Protein AF-S4XY66-F1 (afdb_monomer)

Mean predicted aligned error: 11.33 Å

Sequence (124 aa):
MFVMVAACGRGGGPSDADVTGAVTKAAKESRGFADLTGGTSPCGVMNAPITEVKKVEVVERGQEKEGYAPVKATITGTCMAQFPRCGADKNSLCPPAPTEFTTKPLAFRLKKDDYGKWSAEKAE

Organism: NCBI:txid1254432

Structure (mmCIF, N/CA/C/O backbone):
data_AF-S4XY66-F1
#
_entry.id   AF-S4XY66-F1
#
loop_
_atom_site.group_PDB
_atom_site.id
_atom_site.type_symbol
_atom_site.label_atom_id
_atom_site.label_alt_id
_atom_site.label_comp_id
_atom_site.label_asym_id
_atom_site.label_entity_id
_atom_site.label_seq_id
_atom_site.pdbx_PDB_ins_code
_atom_site.Cartn_x
_atom_site.Cartn_y
_atom_site.Cartn_z
_atom_site.occupancy
_atom_site.B_iso_or_equiv
_atom_site.auth_seq_id
_atom_site.auth_comp_id
_atom_site.auth_asym_id
_atom_site.auth_atom_id
_atom_site.pdbx_PDB_model_num
ATOM 1 N N . MET A 1 1 ? -22.541 -5.957 42.589 1.00 40.09 1 MET A N 1
ATOM 2 C CA . MET A 1 1 ? -22.074 -6.510 41.299 1.00 40.09 1 MET A CA 1
ATOM 3 C C . MET A 1 1 ? -22.621 -5.590 40.216 1.00 40.09 1 MET A C 1
ATOM 5 O O . MET A 1 1 ? -23.831 -5.434 40.146 1.00 40.09 1 MET A O 1
ATOM 9 N N . PHE A 1 2 ? -21.747 -4.846 39.533 1.00 37.84 2 PHE A N 1
ATOM 10 C CA . PHE A 1 2 ? -22.114 -3.761 38.612 1.00 37.84 2 PHE A CA 1
ATOM 11 C C . PHE A 1 2 ? -22.741 -4.329 37.327 1.00 37.84 2 PHE A C 1
ATOM 13 O O . PHE A 1 2 ? -22.161 -5.211 36.700 1.00 37.84 2 PHE A O 1
ATOM 20 N N . VAL A 1 3 ? -23.932 -3.843 36.970 1.00 43.41 3 VAL A N 1
ATOM 21 C CA . VAL A 1 3 ? -24.726 -4.268 35.806 1.00 43.41 3 VAL A CA 1
ATOM 22 C C . VAL A 1 3 ? -24.593 -3.228 34.687 1.00 43.41 3 VAL A C 1
ATOM 24 O O . VAL A 1 3 ? -24.657 -2.032 34.953 1.00 43.41 3 VAL A O 1
ATOM 27 N N . MET A 1 4 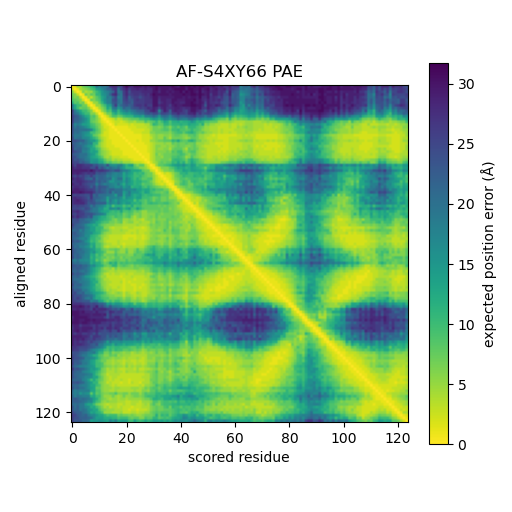? -24.482 -3.735 33.451 1.00 42.22 4 MET A N 1
ATOM 28 C CA . MET A 1 4 ? -24.494 -3.061 32.139 1.00 42.22 4 MET A CA 1
ATOM 29 C C . MET A 1 4 ? -23.206 -2.347 31.679 1.00 42.22 4 MET A C 1
ATOM 31 O O . MET A 1 4 ? -23.012 -1.154 31.880 1.00 42.22 4 MET A O 1
ATOM 35 N N . VAL A 1 5 ? -22.389 -3.074 30.904 1.00 52.03 5 VAL A N 1
ATOM 36 C CA . VAL A 1 5 ? -21.548 -2.502 29.838 1.00 52.03 5 VAL A CA 1
ATOM 37 C C . VAL A 1 5 ? -21.983 -3.140 28.523 1.00 52.03 5 VAL A C 1
ATOM 39 O O . VAL A 1 5 ? -21.700 -4.306 28.279 1.00 52.03 5 VAL A O 1
ATOM 42 N N . ALA A 1 6 ? -22.695 -2.376 27.700 1.00 40.62 6 ALA A N 1
ATOM 43 C CA . ALA A 1 6 ? -22.777 -2.562 26.252 1.00 40.62 6 ALA A CA 1
ATOM 44 C C . ALA A 1 6 ? -23.401 -1.303 25.639 1.00 40.62 6 ALA A C 1
ATOM 46 O O . ALA A 1 6 ? -24.446 -1.342 24.993 1.00 40.62 6 ALA A O 1
ATOM 47 N N . ALA A 1 7 ? -22.743 -0.156 25.815 1.00 42.56 7 ALA A N 1
ATOM 48 C CA . ALA A 1 7 ? -22.764 0.794 24.718 1.00 42.56 7 ALA A CA 1
ATOM 49 C C . ALA A 1 7 ? -21.976 0.112 23.592 1.00 42.56 7 ALA A C 1
ATOM 51 O O . ALA A 1 7 ? -20.754 0.222 23.529 1.00 42.56 7 ALA A O 1
ATOM 52 N N . CYS A 1 8 ? -22.669 -0.645 22.734 1.00 46.03 8 CYS A N 1
ATOM 53 C CA . CYS A 1 8 ? -22.210 -0.897 21.374 1.00 46.03 8 CYS A CA 1
ATOM 54 C C . CYS A 1 8 ? -22.158 0.474 20.699 1.00 46.03 8 CYS A C 1
ATOM 56 O O . CYS A 1 8 ? -23.078 0.877 19.986 1.00 46.03 8 CYS A O 1
ATOM 58 N N . GLY A 1 9 ? -21.110 1.239 21.019 1.00 43.56 9 GLY A N 1
ATOM 59 C CA . GLY A 1 9 ? -20.728 2.408 20.267 1.00 43.56 9 GLY A CA 1
ATOM 60 C C . GLY A 1 9 ? -20.686 1.957 18.824 1.00 43.56 9 GLY A C 1
ATOM 61 O O . GLY A 1 9 ? -20.046 0.959 18.494 1.00 43.56 9 GLY A O 1
ATOM 62 N N . ARG A 1 10 ? -21.451 2.647 17.986 1.00 45.97 10 ARG A N 1
ATOM 63 C CA . ARG A 1 10 ? -21.415 2.517 16.538 1.00 45.97 10 ARG A CA 1
ATOM 64 C C . ARG A 1 10 ? -20.031 3.014 16.114 1.00 45.97 10 ARG A C 1
ATOM 66 O O . ARG A 1 10 ? -19.879 4.164 15.721 1.00 45.97 10 ARG A O 1
ATOM 73 N N . GLY A 1 11 ? -19.015 2.188 16.359 1.00 51.59 11 GLY A N 1
ATOM 74 C CA . GLY A 1 11 ? -17.622 2.452 16.058 1.00 51.59 11 GLY A CA 1
ATOM 75 C C . GLY A 1 11 ? -17.543 2.554 14.556 1.00 51.59 11 GLY A C 1
ATOM 76 O O . GLY A 1 11 ? -17.668 1.549 13.858 1.00 51.59 11 GLY A O 1
ATOM 77 N N . GLY A 1 12 ? -17.478 3.790 14.065 1.00 58.44 12 GLY A N 1
ATOM 78 C CA . GLY A 1 12 ? -17.254 4.060 12.659 1.00 58.44 12 GLY A CA 1
ATOM 79 C C . GLY A 1 12 ? -15.965 3.358 12.279 1.00 58.44 12 GLY A C 1
ATOM 80 O O . GLY A 1 12 ? -14.888 3.793 12.685 1.00 58.44 12 GLY A O 1
ATOM 81 N N . GLY A 1 13 ? -16.094 2.240 11.564 1.00 67.50 13 GLY A N 1
ATOM 82 C CA . GLY A 1 13 ? -14.951 1.593 10.947 1.00 67.50 13 GLY A CA 1
ATOM 83 C C . GLY A 1 13 ? -14.209 2.603 10.068 1.00 67.50 13 GLY A C 1
ATOM 84 O O . GLY A 1 13 ? -14.783 3.628 9.687 1.00 67.50 13 GLY A O 1
ATOM 85 N N . PRO A 1 14 ? -12.940 2.338 9.743 1.00 77.62 14 PRO A N 1
ATOM 86 C CA . PRO A 1 14 ? -12.131 3.269 8.973 1.00 77.62 14 PRO A CA 1
ATOM 87 C C . PRO A 1 14 ? -12.837 3.643 7.660 1.00 77.62 14 PRO A C 1
ATOM 89 O O . PRO A 1 14 ? -13.301 2.782 6.895 1.00 77.62 14 PRO A O 1
ATOM 92 N N . SER A 1 15 ? -12.949 4.949 7.418 1.00 84.06 15 SER A N 1
ATOM 93 C CA . SER A 1 15 ? -13.511 5.501 6.183 1.00 84.06 15 SER A CA 1
ATOM 94 C C . SER A 1 15 ? -12.565 5.202 5.015 1.00 84.06 15 SER A C 1
ATOM 96 O O . SER A 1 15 ? -11.379 4.976 5.240 1.00 84.06 15 SER A O 1
ATOM 98 N N . ASP A 1 16 ? -13.019 5.266 3.755 1.00 81.94 16 ASP A N 1
ATOM 99 C CA . ASP A 1 16 ? -12.103 5.109 2.599 1.00 81.94 16 ASP A CA 1
ATOM 100 C C . ASP A 1 16 ? -10.912 6.062 2.667 1.00 81.94 16 ASP A C 1
ATOM 102 O O . ASP A 1 16 ? -9.798 5.685 2.313 1.00 81.94 16 ASP A O 1
ATOM 106 N N . ALA A 1 17 ? -11.144 7.288 3.143 1.00 83.25 17 ALA A N 1
ATOM 107 C CA . ALA A 1 17 ? -10.101 8.286 3.323 1.00 83.25 17 ALA A CA 1
ATOM 108 C C . ALA A 1 17 ? -9.066 7.854 4.375 1.00 83.25 17 ALA A C 1
ATOM 110 O O . ALA A 1 17 ? -7.867 8.004 4.141 1.00 83.25 17 ALA A O 1
ATOM 111 N N . ASP A 1 18 ? -9.515 7.263 5.487 1.00 84.69 18 ASP A N 1
ATOM 112 C CA . ASP A 1 18 ? -8.638 6.747 6.540 1.00 84.69 18 ASP A CA 1
ATOM 113 C C . ASP A 1 18 ? -7.803 5.569 6.027 1.00 84.69 18 ASP A C 1
ATOM 115 O O . ASP A 1 18 ? -6.585 5.552 6.196 1.00 84.69 18 ASP A O 1
ATOM 119 N N . VAL A 1 19 ? -8.443 4.616 5.336 1.00 85.38 19 VAL A N 1
ATOM 120 C CA . VAL A 1 19 ? -7.763 3.462 4.728 1.00 85.38 19 VAL A CA 1
ATOM 121 C C . VAL A 1 19 ? -6.745 3.934 3.693 1.00 85.38 19 VAL A C 1
ATOM 123 O O . VAL A 1 19 ? -5.580 3.551 3.746 1.00 85.38 19 VAL A O 1
ATOM 126 N N . THR A 1 20 ? -7.165 4.791 2.763 1.00 88.12 20 THR A N 1
ATOM 127 C CA . THR A 1 20 ? -6.313 5.295 1.681 1.00 88.12 20 THR A CA 1
ATOM 128 C C . THR A 1 20 ? -5.129 6.070 2.241 1.00 88.12 20 THR A C 1
ATOM 130 O O . THR A 1 20 ? -4.002 5.852 1.799 1.00 88.12 20 THR A O 1
ATOM 133 N N . GLY A 1 21 ? -5.354 6.936 3.233 1.00 86.44 21 GLY A N 1
ATOM 134 C CA . GLY A 1 21 ? -4.298 7.700 3.892 1.00 86.44 21 GLY A CA 1
ATOM 135 C C . GLY A 1 21 ? -3.294 6.796 4.605 1.00 86.44 21 GLY A C 1
ATOM 136 O O . GLY A 1 21 ? -2.090 6.913 4.371 1.00 86.44 21 GLY A O 1
ATOM 137 N N . ALA A 1 22 ? -3.786 5.851 5.408 1.00 86.50 22 ALA A N 1
ATOM 138 C CA . ALA A 1 22 ? -2.959 4.910 6.155 1.00 86.50 22 ALA A CA 1
ATOM 139 C C . ALA A 1 22 ? -2.134 4.003 5.227 1.00 86.50 22 ALA A C 1
ATOM 141 O O . ALA A 1 22 ? -0.926 3.858 5.412 1.00 86.50 22 ALA A O 1
ATOM 142 N N . VAL A 1 23 ? -2.762 3.445 4.187 1.00 84.62 23 VAL A N 1
ATOM 143 C CA . VAL A 1 23 ? -2.120 2.558 3.206 1.00 84.62 23 VAL A CA 1
ATOM 144 C C . VAL A 1 23 ? -1.133 3.318 2.320 1.00 84.62 23 VAL A C 1
ATOM 146 O O . VAL A 1 23 ? -0.035 2.828 2.076 1.00 84.62 23 VAL A O 1
ATOM 149 N N . THR A 1 24 ? -1.467 4.532 1.873 1.00 84.69 24 THR A N 1
ATOM 150 C CA . THR A 1 24 ? -0.550 5.368 1.075 1.00 84.69 24 THR A CA 1
ATOM 151 C C . THR A 1 24 ? 0.682 5.754 1.881 1.00 84.69 24 THR A C 1
ATOM 153 O O . THR A 1 24 ? 1.796 5.710 1.360 1.00 84.69 24 THR A O 1
ATOM 156 N N . LYS A 1 25 ? 0.495 6.116 3.156 1.00 83.94 25 LYS A N 1
ATOM 157 C CA . LYS A 1 25 ? 1.600 6.414 4.065 1.00 83.94 25 LYS A CA 1
ATOM 158 C C . LYS A 1 25 ? 2.494 5.184 4.249 1.00 83.94 25 LYS A C 1
ATOM 160 O O . LYS A 1 25 ? 3.689 5.275 3.982 1.00 83.94 25 LYS A O 1
ATOM 165 N N . ALA A 1 26 ? 1.908 4.029 4.570 1.00 79.19 26 ALA A N 1
ATOM 166 C CA . ALA A 1 26 ? 2.641 2.770 4.705 1.00 79.19 26 ALA A CA 1
ATOM 167 C C . ALA A 1 26 ? 3.390 2.382 3.416 1.00 79.19 26 ALA A C 1
ATOM 169 O O . ALA A 1 26 ? 4.538 1.950 3.469 1.00 79.19 26 ALA A O 1
ATOM 170 N N . ALA A 1 27 ? 2.781 2.590 2.246 1.00 77.00 27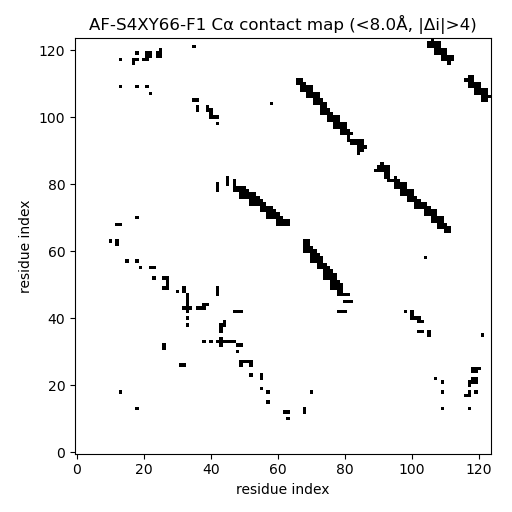 ALA A N 1
ATOM 171 C CA . ALA A 1 27 ? 3.402 2.303 0.957 1.00 77.00 27 ALA A CA 1
ATOM 172 C C . ALA A 1 27 ? 4.586 3.228 0.624 1.00 77.00 27 ALA A C 1
ATOM 174 O O . ALA A 1 27 ? 5.526 2.784 -0.029 1.00 77.00 27 ALA A O 1
ATOM 175 N N . LYS A 1 28 ? 4.558 4.492 1.072 1.00 73.69 28 LYS A N 1
ATOM 176 C CA . LYS A 1 28 ? 5.647 5.465 0.867 1.00 73.69 28 LYS A CA 1
ATOM 177 C C . LYS A 1 28 ? 6.791 5.308 1.866 1.00 73.69 28 LYS A C 1
ATOM 179 O O . LYS A 1 28 ? 7.945 5.490 1.496 1.00 73.69 28 LYS A O 1
ATOM 184 N N . GLU A 1 29 ? 6.482 5.000 3.124 1.00 71.69 29 GLU A N 1
ATOM 185 C CA . GLU A 1 29 ? 7.492 4.851 4.181 1.00 71.69 29 GLU A CA 1
ATOM 186 C C . GLU A 1 29 ? 8.216 3.499 4.107 1.00 71.69 29 GLU A C 1
ATOM 188 O O . GLU A 1 29 ? 9.350 3.361 4.569 1.00 71.69 29 GLU A O 1
ATOM 193 N N . SER A 1 30 ? 7.596 2.493 3.491 1.00 56.28 30 SER A N 1
ATOM 194 C CA . SER A 1 30 ? 8.137 1.144 3.467 1.00 56.28 30 SER A CA 1
ATOM 195 C C . SER A 1 30 ? 9.075 0.910 2.276 1.00 56.28 30 SER A C 1
ATOM 197 O O . SER A 1 30 ? 8.643 0.698 1.143 1.00 56.28 30 SER A O 1
ATOM 199 N N . ARG A 1 31 ? 10.380 0.763 2.568 1.00 52.03 31 ARG A N 1
ATOM 200 C CA . ARG A 1 31 ? 11.302 -0.060 1.749 1.00 52.03 31 ARG A CA 1
ATOM 201 C C . ARG A 1 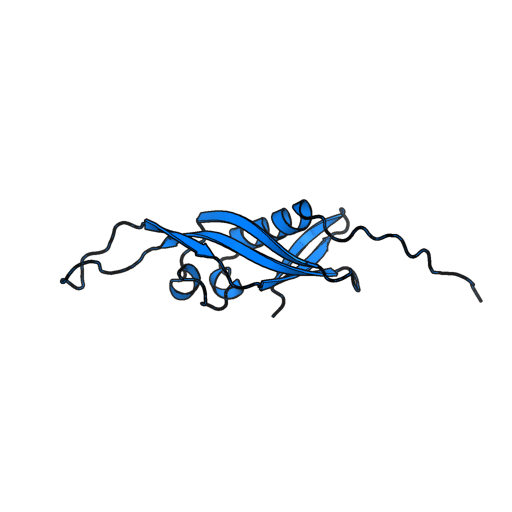31 ? 10.744 -1.472 1.489 1.00 52.03 31 ARG A C 1
ATOM 203 O O . ARG A 1 31 ? 11.171 -2.142 0.559 1.00 52.03 31 ARG A O 1
ATOM 210 N N . GLY A 1 32 ? 9.783 -1.913 2.295 1.00 49.38 32 GLY A N 1
ATOM 211 C CA . GLY A 1 32 ? 9.077 -3.178 2.206 1.00 49.38 32 GLY A CA 1
ATOM 212 C C . GLY A 1 32 ? 7.762 -3.124 1.432 1.00 49.38 32 GLY A C 1
ATOM 213 O O . GLY A 1 32 ? 6.895 -3.921 1.742 1.00 49.38 32 GLY A O 1
ATOM 214 N N . PHE A 1 33 ? 7.555 -2.258 0.430 1.00 55.84 33 PHE A N 1
ATOM 215 C CA . PHE A 1 33 ? 6.433 -2.496 -0.497 1.00 55.84 33 PHE A CA 1
ATOM 216 C C . PHE A 1 33 ? 6.661 -3.712 -1.408 1.00 55.84 33 PHE A C 1
ATOM 218 O O . PHE A 1 33 ? 5.736 -4.468 -1.721 1.00 55.84 33 PHE A O 1
ATOM 225 N N . ALA A 1 34 ? 7.922 -3.957 -1.775 1.00 51.78 34 ALA A N 1
ATOM 226 C CA . ALA A 1 34 ? 8.345 -5.229 -2.355 1.00 51.78 34 ALA A CA 1
ATOM 227 C C . ALA A 1 34 ? 7.941 -6.409 -1.453 1.00 51.78 34 ALA A C 1
ATOM 229 O O . ALA A 1 34 ? 7.424 -7.416 -1.936 1.00 51.78 34 ALA A O 1
ATOM 230 N N . ASP A 1 35 ? 8.081 -6.215 -0.141 1.00 51.22 35 ASP A N 1
ATOM 231 C CA . ASP A 1 35 ? 7.704 -7.168 0.897 1.00 51.22 35 ASP A CA 1
ATOM 232 C C . ASP A 1 35 ? 6.177 -7.255 1.090 1.00 51.22 35 ASP A C 1
ATOM 234 O O . ASP A 1 35 ? 5.614 -8.346 1.140 1.00 51.22 35 ASP A O 1
ATOM 238 N N . LEU A 1 36 ? 5.464 -6.119 1.071 1.00 54.44 36 LEU A N 1
ATOM 239 C CA . LEU A 1 36 ? 3.998 -6.014 1.109 1.00 54.44 36 LEU A CA 1
ATOM 240 C C . LEU A 1 36 ? 3.364 -6.789 -0.040 1.00 54.44 36 LEU A C 1
ATOM 242 O O . LEU A 1 36 ? 2.374 -7.479 0.161 1.00 54.44 36 LEU A O 1
ATOM 246 N N . THR A 1 37 ? 3.964 -6.718 -1.225 1.00 58.59 37 THR A N 1
ATOM 247 C CA . THR A 1 37 ? 3.503 -7.444 -2.412 1.00 58.59 37 THR A CA 1
ATOM 248 C C . THR A 1 37 ? 4.069 -8.854 -2.527 1.00 58.59 37 THR A C 1
ATOM 250 O O . THR A 1 37 ? 3.725 -9.548 -3.483 1.00 58.59 37 THR A O 1
ATOM 253 N N . GLY A 1 38 ? 4.929 -9.290 -1.600 1.00 55.44 38 GLY A N 1
ATOM 254 C CA . GLY A 1 38 ? 5.576 -10.604 -1.631 1.00 55.44 38 GLY A CA 1
ATOM 255 C C . GLY A 1 38 ? 6.323 -10.880 -2.939 1.00 55.44 38 GLY A C 1
ATOM 256 O O . GLY A 1 38 ? 6.297 -12.004 -3.431 1.00 55.44 38 GLY A O 1
ATOM 257 N N . GLY A 1 39 ? 6.885 -9.847 -3.578 1.00 55.53 39 GLY A N 1
ATOM 258 C CA . GLY A 1 39 ? 7.526 -9.979 -4.891 1.00 55.53 39 GLY A CA 1
ATOM 259 C C . GLY A 1 39 ? 6.568 -10.276 -6.054 1.00 55.53 39 GLY A C 1
ATOM 260 O O . GLY A 1 39 ? 7.019 -10.647 -7.128 1.00 55.53 39 GLY A O 1
ATOM 261 N N . THR A 1 40 ? 5.251 -10.119 -5.883 1.00 55.97 40 THR A N 1
ATOM 262 C CA . THR A 1 40 ? 4.273 -10.356 -6.967 1.00 55.97 40 THR A CA 1
ATOM 263 C C . THR A 1 40 ? 4.045 -9.142 -7.862 1.00 55.97 40 THR A C 1
ATOM 265 O O . THR A 1 40 ? 3.479 -9.278 -8.946 1.00 55.97 40 THR A O 1
ATOM 268 N N . SER A 1 41 ? 4.484 -7.955 -7.433 1.00 61.38 41 SER A N 1
ATOM 269 C CA . SER A 1 41 ? 4.503 -6.767 -8.287 1.00 61.38 41 SER A CA 1
ATOM 270 C C . SER A 1 41 ? 5.826 -6.703 -9.059 1.00 61.38 41 SER A C 1
ATOM 272 O O . SER A 1 41 ? 6.858 -7.088 -8.498 1.00 61.38 41 SER A O 1
ATOM 274 N N . PRO A 1 42 ? 5.842 -6.178 -10.302 1.00 61.50 42 PRO A N 1
ATOM 275 C CA . PRO A 1 42 ? 7.078 -5.962 -11.051 1.00 61.50 42 PRO A CA 1
ATOM 276 C C . PRO A 1 42 ? 8.093 -5.218 -10.191 1.00 61.50 42 PRO A C 1
ATOM 278 O O . PRO A 1 42 ? 9.216 -5.663 -10.067 1.00 61.50 42 PRO A O 1
ATOM 281 N N . CYS A 1 43 ? 7.655 -4.180 -9.478 1.00 65.19 43 CYS A N 1
ATOM 282 C CA . CYS A 1 43 ? 8.454 -3.384 -8.548 1.00 65.19 43 CYS A CA 1
ATOM 283 C C . CYS A 1 43 ? 9.069 -4.195 -7.399 1.00 65.19 43 CYS A C 1
ATOM 285 O O . CYS A 1 43 ? 10.185 -3.906 -6.978 1.00 65.19 43 CYS A O 1
ATOM 287 N N . GLY A 1 44 ? 8.363 -5.216 -6.904 1.00 62.09 44 GLY A N 1
ATOM 288 C CA . GLY A 1 44 ? 8.821 -6.073 -5.816 1.00 62.09 44 GLY A CA 1
ATOM 289 C C . GLY A 1 44 ? 9.920 -7.050 -6.226 1.00 62.09 44 GLY A C 1
ATOM 290 O O . GLY A 1 44 ? 10.935 -7.123 -5.542 1.00 62.09 44 GLY A O 1
ATOM 291 N N . VAL A 1 45 ? 9.774 -7.721 -7.378 1.00 63.91 45 VAL A N 1
ATOM 292 C CA . VAL A 1 45 ? 10.828 -8.582 -7.982 1.00 63.91 45 VAL A CA 1
ATOM 293 C C . VAL A 1 45 ? 12.135 -7.807 -8.180 1.00 63.91 45 VAL A C 1
ATOM 295 O O . VAL A 1 45 ? 13.243 -8.328 -8.114 1.00 63.91 45 VAL A O 1
ATOM 298 N N . MET A 1 46 ? 11.954 -6.526 -8.434 1.00 61.81 46 MET A N 1
ATOM 299 C CA . MET A 1 46 ? 12.924 -5.562 -8.891 1.00 61.81 46 MET A CA 1
ATOM 300 C C . MET A 1 46 ? 13.535 -4.745 -7.742 1.00 61.81 46 MET A C 1
ATOM 302 O O . MET A 1 46 ? 14.494 -4.004 -7.938 1.00 61.81 46 MET A O 1
ATOM 306 N N . ASN A 1 47 ? 12.987 -4.865 -6.530 1.00 66.81 47 ASN A N 1
ATOM 307 C CA . ASN A 1 47 ? 13.334 -4.014 -5.392 1.00 66.81 47 ASN A CA 1
ATOM 308 C C . ASN A 1 47 ? 13.332 -2.510 -5.757 1.00 66.81 47 ASN A C 1
ATOM 310 O O . ASN A 1 47 ? 14.164 -1.723 -5.303 1.00 66.81 47 ASN A O 1
ATOM 314 N N . ALA A 1 48 ? 12.417 -2.124 -6.650 1.00 68.75 48 ALA A N 1
ATOM 315 C CA . ALA A 1 48 ? 12.265 -0.761 -7.121 1.00 68.75 48 ALA A CA 1
ATOM 316 C C . ALA A 1 48 ? 11.404 0.025 -6.123 1.00 68.75 48 ALA A C 1
ATOM 318 O O . ALA A 1 48 ? 10.316 -0.442 -5.765 1.00 68.75 48 ALA A O 1
ATOM 319 N N . PRO A 1 49 ? 11.834 1.224 -5.694 1.00 68.19 49 PRO A N 1
ATOM 320 C CA . PRO A 1 49 ? 11.018 2.049 -4.819 1.00 68.19 49 PRO A CA 1
ATOM 321 C C . PRO A 1 49 ? 9.749 2.504 -5.550 1.00 68.19 49 PRO A C 1
ATOM 323 O O . PRO A 1 49 ? 9.791 2.882 -6.728 1.00 68.19 49 PRO A O 1
ATOM 326 N N . ILE A 1 50 ? 8.618 2.506 -4.839 1.00 74.38 50 ILE A N 1
ATOM 327 C CA . ILE A 1 50 ? 7.411 3.182 -5.319 1.00 74.38 50 ILE A CA 1
ATOM 328 C C . ILE A 1 50 ? 7.706 4.670 -5.391 1.00 74.38 50 ILE A C 1
ATOM 330 O O . ILE A 1 50 ? 8.132 5.282 -4.414 1.00 74.38 50 ILE A O 1
ATOM 334 N N . THR A 1 51 ? 7.428 5.252 -6.546 1.00 77.75 51 THR A N 1
ATOM 335 C CA . THR A 1 51 ? 7.524 6.694 -6.755 1.00 77.75 51 THR A CA 1
ATOM 336 C C . THR A 1 51 ? 6.188 7.358 -6.442 1.00 77.75 51 THR A C 1
ATOM 338 O O . THR A 1 51 ? 6.158 8.434 -5.850 1.00 77.75 51 THR A O 1
ATOM 341 N N . GLU A 1 52 ? 5.075 6.693 -6.766 1.00 83.44 52 GLU A N 1
ATOM 342 C CA . GLU A 1 52 ? 3.732 7.219 -6.541 1.00 83.44 52 GLU A CA 1
ATOM 343 C C . GLU A 1 52 ? 2.706 6.113 -6.259 1.00 83.44 52 GLU A C 1
ATOM 345 O O . GLU A 1 52 ? 2.728 5.041 -6.860 1.00 83.44 52 GLU A O 1
ATOM 350 N N . VAL A 1 53 ? 1.749 6.400 -5.376 1.00 83.94 53 VAL A N 1
ATOM 351 C CA . VAL A 1 53 ? 0.534 5.594 -5.210 1.00 83.94 53 VAL A CA 1
ATOM 352 C C . VAL A 1 53 ? -0.594 6.336 -5.916 1.00 83.94 53 VAL A C 1
ATOM 354 O O . VAL A 1 53 ? -0.932 7.446 -5.513 1.00 83.94 53 VAL A O 1
ATOM 357 N N . LYS A 1 54 ? -1.164 5.734 -6.961 1.00 86.19 54 LYS A N 1
ATOM 358 C CA . LYS A 1 54 ? -2.234 6.333 -7.772 1.00 86.19 54 LYS A CA 1
ATOM 359 C C . LYS A 1 54 ? -3.621 6.053 -7.204 1.00 86.19 54 LYS A C 1
ATOM 361 O O . LYS A 1 54 ? -4.487 6.920 -7.233 1.00 86.19 54 LYS A O 1
ATOM 366 N N . LYS A 1 55 ? -3.854 4.829 -6.726 1.00 87.94 55 LYS A N 1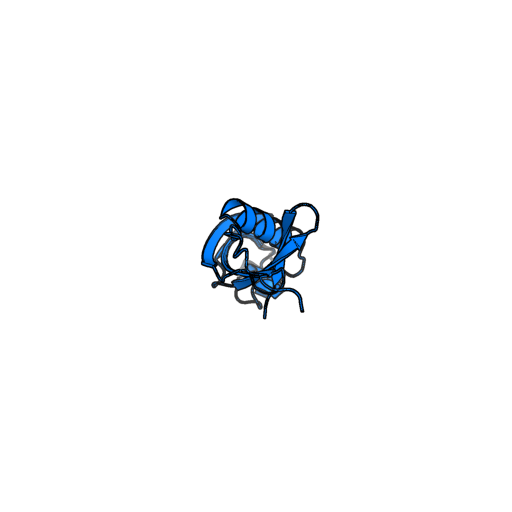
ATOM 367 C CA . LYS A 1 55 ? -5.167 4.391 -6.240 1.00 87.94 55 LYS A CA 1
ATOM 368 C C . LYS A 1 55 ? -5.020 3.320 -5.164 1.00 87.94 55 LYS A C 1
ATOM 370 O O . LYS A 1 55 ? -4.228 2.394 -5.316 1.00 87.94 55 LYS A O 1
ATOM 375 N N . VAL A 1 56 ? -5.834 3.419 -4.117 1.00 88.44 56 VAL A N 1
ATOM 376 C CA . VAL A 1 56 ? -6.060 2.352 -3.136 1.00 88.44 56 VAL A CA 1
ATOM 377 C C . VAL A 1 56 ? -7.521 1.944 -3.262 1.00 88.44 56 VAL A C 1
ATOM 379 O O . VAL A 1 56 ? -8.414 2.764 -3.082 1.00 88.44 56 VAL A O 1
ATOM 382 N N . GLU A 1 57 ? -7.770 0.699 -3.641 1.00 90.88 57 GLU A N 1
ATOM 383 C CA . GLU A 1 57 ? -9.113 0.149 -3.776 1.00 90.88 57 GLU A CA 1
ATOM 384 C C . GLU A 1 57 ? -9.393 -0.785 -2.606 1.00 90.88 57 GLU A C 1
ATOM 386 O O . GLU A 1 57 ? -8.723 -1.803 -2.442 1.00 90.88 57 GLU A O 1
ATOM 391 N N . VAL A 1 58 ? -10.371 -0.434 -1.775 1.00 88.88 58 VAL A N 1
ATOM 392 C CA . VAL A 1 58 ? -10.750 -1.244 -0.618 1.00 88.88 58 VAL A CA 1
ATOM 393 C C . VAL A 1 58 ? -11.635 -2.398 -1.081 1.00 88.88 58 VAL A C 1
ATOM 395 O O . VAL A 1 58 ? -12.764 -2.187 -1.510 1.00 88.88 58 VAL A O 1
ATOM 398 N N . VAL A 1 59 ? -11.114 -3.619 -0.987 1.00 89.06 59 VAL A N 1
ATOM 399 C CA . VAL A 1 59 ? -11.788 -4.852 -1.418 1.00 89.06 59 VAL A CA 1
ATOM 400 C C . VAL A 1 59 ? -12.7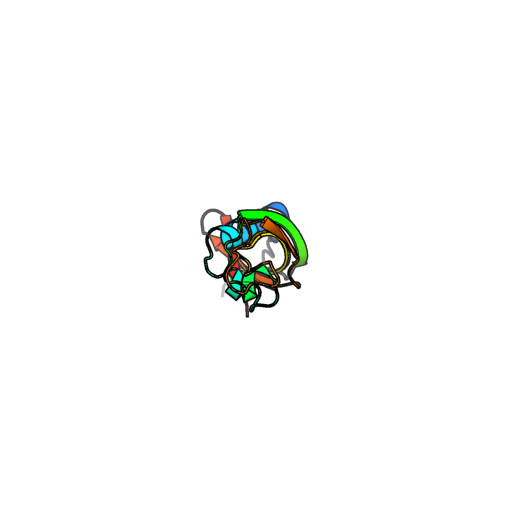00 -5.390 -0.319 1.00 89.06 59 VAL A C 1
ATOM 402 O O . VAL A 1 59 ? -13.804 -5.848 -0.593 1.00 89.06 59 VAL A O 1
ATOM 405 N N . GLU A 1 60 ? -12.259 -5.332 0.937 1.00 88.25 60 GLU A N 1
ATOM 406 C CA . GLU A 1 60 ? -13.022 -5.844 2.078 1.00 88.25 60 GLU A CA 1
ATOM 407 C C . GLU A 1 60 ? -12.693 -5.045 3.340 1.00 88.25 60 GLU A C 1
ATOM 409 O O . GLU A 1 60 ? -11.531 -4.706 3.578 1.00 88.25 60 GLU A O 1
ATOM 414 N N . ARG A 1 61 ? -13.704 -4.778 4.175 1.00 83.50 61 ARG A N 1
ATOM 415 C CA . ARG A 1 61 ? -13.522 -4.200 5.512 1.00 83.50 61 ARG A CA 1
ATOM 416 C C . ARG A 1 61 ? -14.020 -5.173 6.557 1.00 83.50 61 ARG A C 1
ATOM 418 O O . ARG A 1 61 ? -15.201 -5.509 6.593 1.00 83.50 61 ARG A O 1
ATOM 425 N N . GLY A 1 62 ? -13.116 -5.599 7.420 1.00 81.19 62 GLY A N 1
ATOM 426 C CA . GLY A 1 62 ? -13.479 -6.269 8.648 1.00 81.19 62 GLY A CA 1
ATOM 427 C C . GLY A 1 62 ? -13.949 -5.269 9.696 1.00 81.19 62 GLY A C 1
ATOM 428 O O . GLY A 1 62 ? -13.590 -4.090 9.683 1.00 81.19 62 GLY A O 1
ATOM 429 N N . GLN A 1 63 ? -14.778 -5.760 10.613 1.00 76.00 63 GLN A N 1
ATOM 430 C CA . GLN A 1 63 ? -15.166 -4.996 11.792 1.00 76.00 63 GLN A CA 1
ATOM 431 C C . GLN A 1 63 ? -13.953 -4.784 12.701 1.00 76.00 63 GLN A C 1
ATOM 433 O O . GLN A 1 63 ? -13.094 -5.664 12.804 1.00 76.00 63 GLN A O 1
ATOM 438 N N . GLU A 1 64 ? -13.904 -3.625 13.356 1.00 72.00 64 GLU A N 1
ATOM 439 C CA . GLU A 1 64 ? -12.898 -3.326 14.373 1.00 72.00 64 GLU A CA 1
ATOM 440 C C . GLU A 1 64 ? -12.967 -4.380 15.489 1.00 72.00 64 GLU A C 1
ATOM 442 O O . GLU A 1 64 ? -14.031 -4.640 16.056 1.00 72.00 64 GLU A O 1
ATOM 447 N N . LYS A 1 65 ? -11.832 -5.017 15.775 1.00 70.56 65 LYS A N 1
ATOM 448 C CA . LYS A 1 65 ? -11.652 -5.969 16.870 1.00 70.56 65 LYS A CA 1
ATOM 449 C C . LYS A 1 65 ? -10.420 -5.547 17.653 1.00 70.56 65 LYS A C 1
ATOM 451 O O . LYS A 1 65 ? -9.377 -5.309 17.062 1.00 70.56 65 LYS A O 1
ATOM 456 N N . GLU A 1 66 ? -10.542 -5.438 18.973 1.00 70.38 66 GLU A N 1
ATOM 457 C CA . GLU A 1 66 ? -9.394 -5.234 19.876 1.00 70.38 66 GLU A CA 1
ATOM 458 C C . GLU A 1 66 ? -8.475 -4.047 19.493 1.00 70.38 66 GLU A C 1
ATOM 460 O O . GLU A 1 66 ? -7.255 -4.123 19.619 1.00 70.38 66 GLU A O 1
ATOM 465 N N . GLY A 1 67 ? -9.048 -2.937 19.004 1.00 76.31 67 GLY A N 1
ATOM 466 C CA . GLY A 1 67 ? -8.295 -1.722 18.653 1.00 76.31 67 GLY A CA 1
ATOM 467 C C . GLY A 1 67 ? -7.621 -1.735 17.273 1.00 76.31 67 GLY A C 1
ATOM 468 O O . GLY A 1 67 ? -6.843 -0.829 16.963 1.00 76.31 67 GLY A O 1
ATOM 469 N N . TYR A 1 68 ? -7.919 -2.728 16.429 1.00 81.50 68 TYR A N 1
ATOM 470 C CA . TYR A 1 68 ? -7.519 -2.746 15.023 1.00 81.50 68 TYR A CA 1
ATOM 471 C C . TYR A 1 68 ? -8.680 -3.142 14.103 1.00 81.50 68 TYR A C 1
ATOM 473 O O . TYR A 1 68 ? -9.573 -3.901 14.471 1.00 81.50 68 TYR A O 1
ATOM 481 N N . ALA A 1 69 ? -8.661 -2.652 12.868 1.00 85.69 69 ALA A N 1
ATOM 482 C CA . ALA A 1 69 ? -9.611 -3.027 11.828 1.00 85.69 69 ALA A CA 1
ATOM 483 C C . ALA A 1 69 ? -8.864 -3.747 10.694 1.00 85.69 69 ALA A C 1
ATOM 485 O O . ALA A 1 69 ? -7.992 -3.141 10.062 1.00 85.69 69 ALA A O 1
ATOM 486 N N . PRO A 1 70 ? -9.152 -5.034 10.423 1.00 85.81 70 PRO A N 1
ATOM 487 C CA . PRO A 1 70 ? -8.563 -5.718 9.284 1.00 85.81 70 PRO A CA 1
ATOM 488 C C . PRO A 1 70 ? -9.212 -5.212 7.995 1.00 85.81 70 PRO A C 1
ATOM 490 O O . PRO A 1 70 ? -10.434 -5.143 7.888 1.00 85.81 70 PRO A O 1
ATOM 493 N N . VAL A 1 71 ? -8.404 -4.861 7.003 1.00 88.94 71 VAL A N 1
ATOM 494 C CA . VAL A 1 71 ? -8.865 -4.336 5.716 1.00 88.94 71 VAL A CA 1
ATOM 495 C C . VA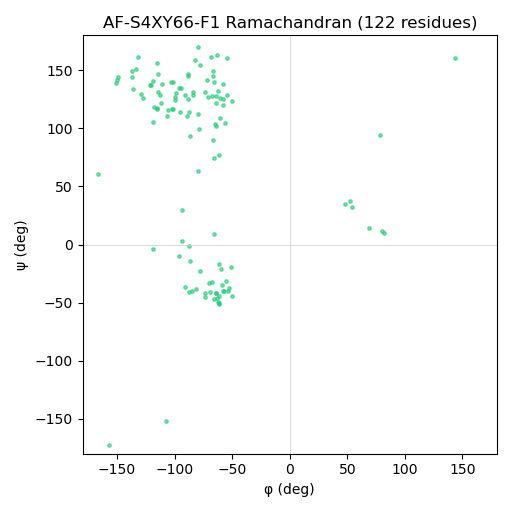L A 1 71 ? -8.087 -5.005 4.599 1.00 88.94 71 VAL A C 1
ATOM 497 O O . VAL A 1 71 ? -6.868 -5.099 4.670 1.00 88.94 71 VAL A O 1
ATOM 500 N N . LYS A 1 72 ? -8.770 -5.454 3.546 1.00 88.75 72 LYS A N 1
ATOM 501 C CA . LYS A 1 72 ? -8.109 -5.886 2.312 1.00 88.75 72 LYS A CA 1
ATOM 502 C C . LYS A 1 72 ? -8.182 -4.766 1.295 1.00 88.75 72 LYS A C 1
ATOM 504 O O . LYS A 1 72 ? -9.275 -4.284 1.001 1.00 88.75 72 LYS A O 1
ATOM 509 N N . ALA A 1 73 ? -7.041 -4.372 0.746 1.00 86.56 73 ALA A N 1
ATOM 510 C CA . ALA A 1 73 ? -6.983 -3.344 -0.280 1.00 86.56 73 ALA A CA 1
ATOM 511 C C . ALA A 1 73 ? -6.015 -3.715 -1.405 1.00 86.56 73 ALA A C 1
ATOM 513 O O . ALA A 1 73 ? -4.961 -4.310 -1.187 1.00 86.56 73 ALA A O 1
ATOM 514 N N . THR A 1 74 ? -6.388 -3.337 -2.618 1.00 86.62 74 THR A N 1
ATOM 515 C CA . THR A 1 74 ? -5.546 -3.391 -3.808 1.00 86.62 74 THR A CA 1
ATOM 516 C C . THR A 1 74 ? -4.883 -2.038 -3.995 1.00 86.62 74 THR A C 1
ATOM 518 O O . THR A 1 74 ? -5.543 -1.002 -3.913 1.00 86.62 74 THR A O 1
ATOM 521 N N . ILE A 1 75 ? -3.585 -2.025 -4.276 1.00 85.12 75 ILE A N 1
ATOM 522 C CA . ILE A 1 75 ? -2.834 -0.788 -4.471 1.00 85.12 75 ILE A CA 1
ATOM 523 C C . ILE A 1 75 ? -2.403 -0.715 -5.926 1.00 85.12 75 ILE A C 1
ATOM 525 O O . ILE A 1 75 ? -1.825 -1.655 -6.468 1.00 85.12 75 ILE A O 1
ATOM 529 N N . THR A 1 76 ? -2.688 0.416 -6.556 1.00 86.88 76 THR A N 1
ATOM 530 C CA . THR A 1 76 ? -2.188 0.761 -7.883 1.00 86.88 76 THR A CA 1
ATOM 531 C C . THR A 1 76 ? -1.273 1.961 -7.760 1.00 86.88 76 THR A C 1
ATOM 533 O O . THR A 1 76 ? -1.621 2.961 -7.130 1.00 86.88 76 THR A O 1
ATOM 536 N N . GLY A 1 77 ? -0.097 1.876 -8.360 1.00 86.12 77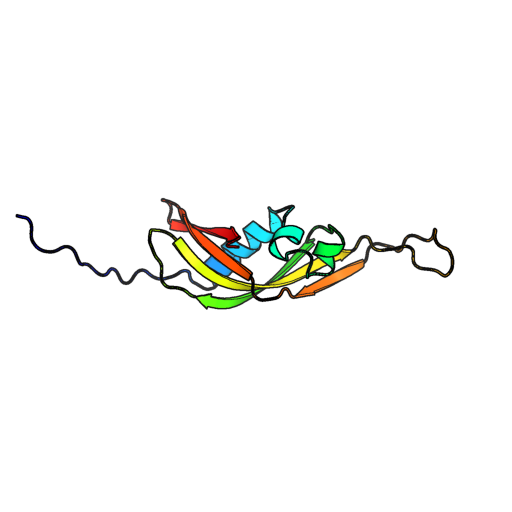 GLY A N 1
ATOM 537 C CA . GLY A 1 77 ? 0.900 2.928 -8.289 1.00 86.12 77 GLY A CA 1
ATOM 538 C C . GLY A 1 77 ? 1.869 2.875 -9.451 1.00 86.12 77 GLY A C 1
ATOM 539 O O . GLY A 1 77 ? 1.697 2.113 -10.401 1.00 86.12 77 GLY A O 1
ATOM 540 N N . THR A 1 78 ? 2.896 3.704 -9.358 1.00 82.56 78 THR A N 1
ATOM 541 C CA . THR A 1 78 ? 4.059 3.674 -10.235 1.00 82.56 78 THR A CA 1
ATOM 542 C C . THR A 1 78 ? 5.300 3.455 -9.391 1.00 82.56 78 THR A C 1
ATOM 544 O O . THR A 1 78 ? 5.476 4.033 -8.316 1.00 82.56 78 THR A O 1
ATOM 547 N N . CYS A 1 79 ? 6.183 2.599 -9.876 1.00 78.06 79 CYS A N 1
ATOM 548 C CA . CYS A 1 79 ? 7.542 2.515 -9.370 1.00 78.06 79 CYS A CA 1
ATOM 549 C C . CYS A 1 79 ? 8.516 2.914 -10.468 1.00 78.06 79 CYS A C 1
ATOM 551 O O . CYS A 1 79 ? 8.221 2.806 -11.662 1.00 78.06 79 CYS A O 1
ATOM 553 N N . MET A 1 80 ? 9.696 3.364 -10.060 1.00 74.50 80 MET A N 1
ATOM 554 C CA . MET A 1 80 ? 10.775 3.663 -10.989 1.00 74.50 80 MET A CA 1
ATOM 555 C C . MET A 1 80 ? 11.547 2.373 -11.229 1.00 74.50 80 MET A C 1
ATOM 557 O O . MET A 1 80 ? 12.430 1.989 -10.461 1.00 74.50 80 MET A O 1
ATOM 561 N N . ALA A 1 81 ? 11.147 1.668 -12.280 1.00 62.75 81 ALA A N 1
ATOM 562 C CA . ALA A 1 81 ? 11.785 0.447 -12.718 1.00 62.75 81 ALA A CA 1
ATOM 563 C C . ALA A 1 81 ? 13.212 0.772 -13.186 1.00 62.75 81 ALA A C 1
ATOM 565 O O . ALA A 1 81 ? 13.422 1.304 -14.275 1.00 62.75 81 ALA A O 1
ATOM 566 N N . GLN A 1 82 ? 14.206 0.445 -12.364 1.00 57.19 82 GLN A N 1
ATOM 567 C CA . GLN A 1 82 ? 15.606 0.394 -12.785 1.00 57.19 82 GLN A CA 1
ATOM 568 C C . GLN A 1 82 ? 15.878 -0.923 -13.531 1.00 57.19 82 GLN A C 1
ATOM 570 O O . GLN A 1 82 ? 16.603 -1.777 -13.034 1.00 57.19 82 GLN A O 1
ATOM 575 N N . PHE A 1 83 ? 15.241 -1.159 -14.679 1.00 60.53 83 PHE A N 1
ATOM 576 C CA . PHE A 1 83 ? 15.354 -2.450 -15.378 1.00 60.53 83 PHE A CA 1
ATOM 577 C C . PHE A 1 83 ? 15.660 -2.250 -16.841 1.00 60.53 83 PHE A C 1
ATOM 579 O O . PHE A 1 83 ? 15.249 -1.255 -17.427 1.00 60.53 83 PHE A O 1
ATOM 586 N N . PRO A 1 84 ? 16.158 -3.299 -17.490 1.00 56.03 84 PRO A N 1
ATOM 587 C CA . PRO A 1 84 ? 17.374 -4.046 -17.231 1.00 56.03 84 PRO A CA 1
ATOM 588 C C . PRO A 1 84 ? 18.349 -3.659 -18.356 1.00 56.03 84 PRO A C 1
ATOM 590 O O . PRO A 1 84 ? 18.285 -2.560 -18.902 1.00 56.03 84 PRO A O 1
ATOM 593 N N . ARG A 1 85 ? 19.278 -4.535 -18.720 1.00 51.94 85 ARG A N 1
ATOM 594 C CA . ARG A 1 85 ? 20.025 -4.382 -19.969 1.00 51.94 85 ARG A CA 1
ATOM 595 C C . ARG A 1 85 ? 19.017 -4.420 -21.142 1.00 51.94 85 ARG A C 1
ATOM 597 O O . ARG A 1 85 ? 18.438 -5.478 -21.373 1.00 51.94 85 ARG A O 1
ATOM 604 N N . CYS A 1 86 ? 18.749 -3.311 -21.835 1.00 56.44 86 CYS A N 1
ATOM 605 C CA . CYS A 1 86 ? 17.979 -3.293 -23.085 1.00 56.44 86 CYS A CA 1
ATOM 606 C C . CYS A 1 86 ? 18.905 -3.186 -24.283 1.00 56.44 86 CYS A C 1
ATOM 608 O O . CYS A 1 86 ? 19.585 -2.189 -24.502 1.00 56.44 86 CYS A O 1
ATOM 610 N N . GLY A 1 87 ? 18.861 -4.227 -25.095 1.00 48.28 87 GLY A N 1
ATOM 611 C CA . GLY A 1 87 ? 19.643 -4.355 -26.308 1.00 48.28 87 GLY A CA 1
ATOM 612 C C . GLY A 1 87 ? 20.076 -5.802 -26.483 1.00 48.28 87 GLY A C 1
ATOM 613 O O . GLY A 1 87 ? 20.096 -6.578 -25.529 1.00 48.28 87 GLY A O 1
ATOM 614 N N . ALA A 1 88 ? 20.439 -6.171 -27.710 1.00 54.56 88 ALA A N 1
ATOM 615 C CA . ALA A 1 88 ? 21.127 -7.436 -27.970 1.00 54.56 88 ALA A CA 1
ATOM 616 C C . ALA A 1 88 ? 22.465 -7.524 -27.208 1.00 54.56 88 ALA A C 1
ATOM 618 O O . ALA A 1 88 ? 22.974 -8.617 -26.958 1.00 54.56 88 ALA A O 1
ATOM 619 N N . ASP A 1 89 ? 23.008 -6.371 -26.812 1.00 48.47 89 ASP A N 1
ATOM 620 C CA . ASP A 1 89 ? 24.180 -6.282 -25.967 1.00 48.47 89 ASP A CA 1
ATOM 621 C C . ASP A 1 89 ? 23.788 -6.302 -24.492 1.00 48.47 89 ASP A C 1
ATOM 623 O O . ASP A 1 89 ? 23.002 -5.487 -23.998 1.00 48.47 89 ASP A O 1
ATOM 627 N N . LYS A 1 90 ? 24.383 -7.241 -23.763 1.00 56.91 90 LYS A N 1
ATOM 628 C CA . LYS A 1 90 ? 24.160 -7.391 -22.336 1.00 56.91 90 LYS A CA 1
ATOM 629 C C . LYS A 1 90 ? 24.690 -6.187 -21.544 1.00 56.91 90 LYS A C 1
ATOM 631 O O . LYS A 1 90 ? 24.712 -6.334 -20.354 1.00 56.91 90 LYS A O 1
ATOM 636 N N . ASN A 1 91 ? 25.132 -5.038 -22.056 1.00 61.28 91 ASN A N 1
ATOM 637 C CA . ASN A 1 91 ? 25.603 -3.926 -21.199 1.00 61.28 91 ASN A CA 1
ATOM 638 C C . ASN A 1 91 ? 24.816 -2.616 -21.320 1.00 61.28 91 ASN A C 1
ATOM 640 O O . ASN A 1 91 ? 25.072 -1.686 -20.556 1.00 61.28 91 ASN A O 1
ATOM 644 N N . SER A 1 92 ? 23.843 -2.527 -22.221 1.00 59.94 92 SER A N 1
ATOM 645 C CA . SER A 1 92 ? 23.078 -1.297 -22.430 1.00 59.94 92 SER A CA 1
ATOM 646 C C . SER A 1 92 ? 22.017 -1.120 -21.348 1.00 59.94 92 SER A C 1
ATOM 648 O O . SER A 1 92 ? 20.962 -1.736 -21.404 1.00 59.94 92 SER A O 1
ATOM 650 N N . LEU A 1 93 ? 22.297 -0.303 -20.334 1.00 59.09 93 LEU A N 1
ATOM 651 C CA . LEU A 1 93 ? 21.314 0.053 -19.308 1.00 59.09 93 LEU A CA 1
ATOM 652 C C . LEU A 1 93 ? 20.202 0.905 -19.929 1.00 59.09 93 LEU A C 1
ATOM 654 O O . LEU A 1 93 ? 20.490 1.923 -20.562 1.00 59.09 93 LEU A O 1
ATOM 658 N N . CYS A 1 94 ? 18.943 0.515 -19.736 1.00 64.62 94 CYS A N 1
ATOM 659 C CA . CYS A 1 94 ? 17.831 1.377 -20.123 1.00 64.62 94 CYS A CA 1
ATOM 660 C C . CYS A 1 94 ? 17.791 2.638 -19.270 1.00 64.62 94 CYS A C 1
ATOM 662 O O . CYS A 1 94 ? 18.114 2.579 -18.078 1.00 64.62 94 CYS A O 1
ATOM 664 N N . PRO A 1 95 ? 17.310 3.761 -19.829 1.00 65.75 95 PRO A N 1
ATOM 665 C CA . PRO A 1 95 ? 16.848 4.847 -18.990 1.00 65.75 95 PRO A CA 1
ATOM 666 C C . PRO A 1 95 ? 15.736 4.320 -18.063 1.00 65.75 95 PRO A C 1
ATOM 668 O O . PRO A 1 95 ? 14.886 3.541 -18.507 1.00 65.75 95 PRO A O 1
ATOM 671 N N . PRO A 1 96 ? 15.735 4.716 -16.780 1.00 66.19 96 PRO A N 1
ATOM 672 C CA . PRO A 1 96 ? 14.706 4.296 -15.843 1.00 66.19 96 PRO A CA 1
ATOM 673 C C . PRO A 1 96 ? 13.338 4.781 -16.332 1.00 66.19 96 PRO A C 1
ATOM 675 O O . PRO A 1 96 ? 13.153 5.970 -16.596 1.00 66.19 96 PRO A O 1
ATOM 678 N N . ALA A 1 97 ? 12.383 3.860 -16.448 1.00 69.19 97 ALA A N 1
ATOM 679 C CA . ALA A 1 97 ? 11.032 4.160 -16.904 1.00 69.19 97 ALA A CA 1
ATOM 680 C C . ALA A 1 97 ? 10.027 4.008 -15.749 1.00 69.19 97 ALA A C 1
ATOM 682 O O . ALA A 1 97 ? 10.118 3.047 -14.973 1.00 69.19 97 ALA A O 1
ATOM 683 N N . PRO A 1 98 ? 9.049 4.922 -15.616 1.00 76.50 98 PRO A N 1
ATOM 684 C CA . PRO A 1 98 ? 7.952 4.730 -14.680 1.00 76.50 98 PRO A CA 1
ATOM 685 C C . PRO A 1 98 ? 7.142 3.510 -15.124 1.00 76.50 98 PRO A C 1
ATOM 687 O O . PRO A 1 98 ? 6.644 3.453 -16.245 1.00 76.50 98 PRO A O 1
ATOM 690 N N . THR A 1 99 ? 7.030 2.520 -14.246 1.00 76.50 99 THR A N 1
ATOM 691 C CA . THR A 1 99 ? 6.256 1.304 -14.498 1.00 76.50 99 THR A CA 1
ATOM 692 C C . THR A 1 99 ? 5.050 1.295 -13.584 1.00 76.50 99 THR A C 1
ATOM 694 O O . THR A 1 99 ? 5.184 1.368 -12.360 1.00 76.50 99 THR A O 1
ATOM 697 N N . GLU A 1 100 ? 3.867 1.227 -14.186 1.00 84.31 100 GLU A N 1
ATOM 698 C CA . GLU A 1 100 ? 2.623 1.051 -13.449 1.00 84.31 100 GLU A CA 1
ATOM 699 C C . GLU A 1 100 ? 2.535 -0.368 -12.896 1.00 84.31 100 GLU A C 1
ATOM 701 O O . GLU A 1 100 ? 2.923 -1.342 -13.542 1.00 84.31 100 GLU A O 1
ATOM 706 N N . PHE A 1 101 ? 2.014 -0.485 -11.682 1.00 78.50 101 PHE A N 1
ATOM 707 C CA . PHE A 1 101 ? 1.741 -1.770 -11.068 1.00 78.50 101 PHE A CA 1
ATOM 708 C C . PHE A 1 101 ? 0.385 -1.742 -10.380 1.00 78.50 101 PHE A C 1
ATOM 710 O O . PHE A 1 101 ? -0.035 -0.722 -9.833 1.00 78.50 101 PHE A O 1
ATOM 717 N N . THR A 1 102 ? -0.248 -2.908 -10.347 1.00 84.00 102 THR A N 1
ATOM 718 C CA . THR A 1 102 ? -1.424 -3.186 -9.528 1.00 84.00 102 THR A CA 1
ATOM 719 C C . THR A 1 102 ? -1.133 -4.440 -8.724 1.00 84.00 102 THR A C 1
ATOM 721 O O . THR A 1 102 ? -0.724 -5.463 -9.273 1.00 84.00 102 THR A O 1
ATOM 724 N N . THR A 1 103 ? -1.286 -4.355 -7.409 1.00 77.38 103 THR A N 1
ATOM 725 C CA . THR A 1 103 ? -1.057 -5.491 -6.516 1.00 77.38 103 THR A CA 1
ATOM 726 C C . THR A 1 103 ? -2.284 -6.392 -6.480 1.00 77.38 103 THR A C 1
ATOM 728 O O . THR A 1 103 ? -3.401 -5.955 -6.740 1.00 77.38 103 THR A O 1
ATOM 731 N N . LYS A 1 104 ? -2.112 -7.656 -6.085 1.00 83.00 104 LYS A N 1
ATOM 732 C CA . LYS A 1 104 ? -3.256 -8.433 -5.587 1.00 83.00 104 LYS A CA 1
ATOM 733 C C . LYS A 1 104 ? -3.806 -7.776 -4.303 1.00 83.00 104 LYS A C 1
ATOM 735 O O . LYS A 1 104 ? -3.092 -6.962 -3.707 1.00 83.00 104 LYS A O 1
ATOM 740 N N . PRO A 1 105 ? -5.034 -8.108 -3.866 1.00 84.62 105 PRO A N 1
ATOM 741 C CA . PRO A 1 105 ? -5.566 -7.610 -2.603 1.00 84.62 105 PRO A CA 1
ATOM 742 C C . PRO A 1 105 ? -4.647 -8.015 -1.450 1.00 84.62 105 PRO A C 1
ATOM 744 O O . PRO A 1 105 ? -4.416 -9.202 -1.222 1.00 84.62 105 PRO A O 1
ATOM 747 N N . LEU A 1 106 ? -4.115 -7.023 -0.744 1.00 80.88 106 LEU A N 1
ATOM 748 C CA . LEU A 1 106 ? -3.256 -7.210 0.417 1.00 80.88 106 LEU A CA 1
ATOM 749 C C . LEU A 1 106 ? -4.070 -6.991 1.684 1.00 80.88 106 LEU A C 1
ATOM 751 O O . LEU A 1 106 ? -4.903 -6.084 1.736 1.00 80.88 106 LEU A O 1
ATOM 755 N N . ALA A 1 107 ? -3.836 -7.823 2.695 1.00 86.06 107 ALA A N 1
ATOM 756 C CA . ALA A 1 107 ? -4.434 -7.645 4.005 1.00 86.06 107 ALA A CA 1
ATOM 757 C C . ALA A 1 107 ? -3.599 -6.658 4.833 1.00 86.06 107 ALA A C 1
ATOM 759 O O . ALA A 1 107 ? -2.386 -6.793 4.990 1.00 86.06 107 ALA A O 1
ATOM 760 N N . PHE A 1 108 ? -4.280 -5.659 5.375 1.00 85.81 108 PHE A N 1
ATOM 761 C CA . PHE A 1 108 ? -3.741 -4.641 6.258 1.00 85.81 108 PHE A CA 1
ATOM 762 C C . PHE A 1 108 ? -4.448 -4.725 7.603 1.00 85.81 108 PHE A C 1
ATOM 764 O O . PHE A 1 108 ? -5.665 -4.904 7.676 1.00 85.81 108 PHE A O 1
ATOM 771 N N . ARG A 1 109 ? -3.694 -4.552 8.681 1.00 87.75 109 ARG A N 1
ATOM 772 C CA . ARG A 1 109 ? -4.239 -4.224 9.998 1.00 87.75 109 ARG A CA 1
ATOM 773 C C . ARG A 1 109 ? -4.163 -2.714 10.147 1.00 87.75 109 ARG A C 1
ATOM 775 O O . ARG A 1 109 ? -3.073 -2.150 10.165 1.00 87.75 109 ARG A O 1
ATOM 782 N N . LEU A 1 110 ? -5.318 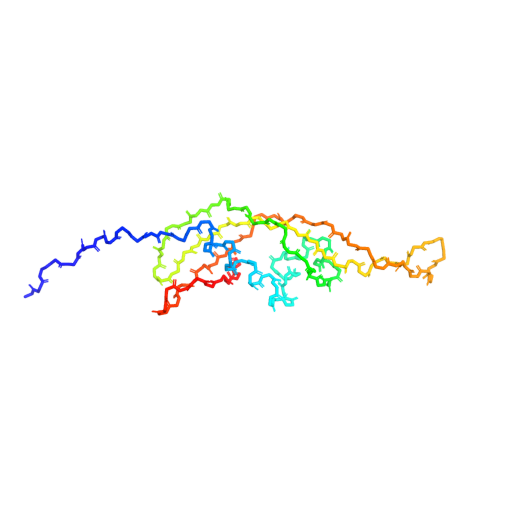-2.059 10.212 1.00 88.00 110 LEU A N 1
ATOM 783 C CA . LEU A 1 110 ? -5.392 -0.638 10.523 1.00 88.00 110 LEU A CA 1
ATOM 784 C C . LEU A 1 110 ? -5.461 -0.484 12.035 1.00 88.00 110 LEU A C 1
ATOM 786 O O . LEU A 1 110 ? -6.440 -0.903 12.647 1.00 88.00 110 LEU A O 1
ATOM 790 N N . LYS A 1 111 ? -4.429 0.103 12.634 1.00 86.19 111 LYS A N 1
ATOM 791 C CA . LYS A 1 111 ? -4.392 0.427 14.059 1.00 86.19 111 LYS A CA 1
ATOM 792 C C . LYS A 1 111 ? -4.740 1.897 14.247 1.00 86.19 111 LYS A C 1
ATOM 794 O O . LYS A 1 111 ? -4.177 2.750 13.557 1.00 86.19 111 LYS A O 1
ATOM 799 N N . LYS A 1 112 ? -5.666 2.188 15.157 1.00 83.81 112 LYS A N 1
ATOM 800 C CA . LYS A 1 112 ? -6.017 3.561 15.532 1.00 83.81 112 LYS A CA 1
ATOM 801 C C . LYS A 1 112 ? -5.141 3.996 16.703 1.00 83.81 112 LYS A C 1
ATOM 803 O O . LYS A 1 112 ? -5.024 3.257 17.677 1.00 83.81 112 LYS A O 1
ATOM 808 N N . ASP A 1 113 ? -4.498 5.152 16.596 1.00 84.19 113 ASP A N 1
ATOM 809 C CA . ASP A 1 113 ? -3.764 5.749 17.715 1.00 84.19 113 ASP A CA 1
ATOM 810 C C . ASP A 1 113 ? -4.702 6.475 18.700 1.00 84.19 113 ASP A C 1
ATOM 812 O O . ASP A 1 113 ? -5.886 6.686 18.416 1.00 84.19 113 ASP A O 1
ATOM 816 N N . ASP A 1 114 ? -4.174 6.875 19.863 1.00 82.12 114 ASP A N 1
ATOM 817 C CA . ASP A 1 114 ? -4.919 7.602 20.906 1.00 82.12 114 ASP A CA 1
ATOM 818 C C . ASP A 1 114 ? -5.462 8.967 20.434 1.00 82.12 114 ASP A C 1
ATOM 820 O O . ASP A 1 114 ? -6.373 9.527 21.043 1.00 82.12 114 ASP A O 1
ATOM 824 N N . TYR A 1 115 ? -4.936 9.500 19.324 1.00 81.31 115 TYR A N 1
ATOM 825 C CA . TYR A 1 115 ? -5.382 10.742 18.683 1.00 81.31 115 TYR A CA 1
ATOM 826 C C . TYR A 1 115 ? -6.413 10.503 17.572 1.00 81.31 115 TYR A C 1
ATOM 828 O O . TYR A 1 115 ? -6.845 11.441 16.899 1.00 81.31 115 TYR A O 1
ATOM 836 N N . GLY A 1 116 ? -6.816 9.250 17.372 1.00 77.94 116 GLY A N 1
ATOM 837 C CA . GLY A 1 116 ? -7.818 8.841 16.411 1.00 77.94 116 GLY A CA 1
ATOM 838 C C . GLY A 1 116 ? -7.337 8.721 14.966 1.00 77.94 116 GLY A C 1
ATOM 839 O O . GLY A 1 116 ? -8.188 8.568 14.089 1.00 77.94 116 GLY A O 1
ATOM 840 N N . LYS A 1 117 ? -6.026 8.763 14.694 1.00 83.19 117 LYS A N 1
ATOM 841 C CA . LYS A 1 117 ? -5.479 8.549 13.345 1.00 83.19 117 LYS A CA 1
ATOM 842 C C . LYS A 1 117 ? -5.227 7.065 13.098 1.00 83.19 117 LYS A C 1
ATOM 844 O O . LYS A 1 117 ? -4.823 6.326 13.992 1.00 83.19 117 LYS A O 1
ATOM 849 N N . TRP A 1 118 ? -5.435 6.639 11.856 1.00 86.06 118 TRP A N 1
ATOM 850 C CA . TRP A 1 118 ? -5.230 5.257 11.432 1.00 86.06 118 TRP A CA 1
ATOM 851 C C . TRP A 1 118 ? -3.852 5.067 10.792 1.00 86.06 118 TRP A C 1
ATOM 853 O O . TRP A 1 118 ? -3.442 5.852 9.938 1.00 86.06 118 TRP A O 1
ATOM 863 N N . SER A 1 119 ? -3.153 4.001 11.180 1.00 86.50 119 SER A N 1
ATOM 864 C CA . SER A 1 119 ? -1.896 3.553 10.567 1.00 86.50 119 SER A CA 1
ATOM 865 C C . SER A 1 119 ? -2.055 2.131 10.037 1.00 86.50 119 SER A C 1
ATOM 867 O O . SER A 1 119 ? -2.671 1.298 10.699 1.00 86.50 119 SER A O 1
ATOM 869 N N . ALA A 1 120 ? -1.535 1.862 8.837 1.00 83.62 120 ALA A N 1
ATOM 870 C CA . ALA A 1 120 ? -1.656 0.563 8.183 1.00 83.62 120 ALA A CA 1
ATOM 871 C C . ALA A 1 120 ? -0.382 -0.260 8.361 1.00 83.62 120 ALA A C 1
ATOM 873 O O . ALA A 1 120 ? 0.697 0.168 7.959 1.00 83.62 120 ALA A O 1
ATOM 874 N N . GLU A 1 121 ? -0.527 -1.463 8.902 1.00 80.75 121 GLU A N 1
ATOM 875 C CA . GLU A 1 121 ? 0.538 -2.460 9.005 1.00 80.75 121 GLU A CA 1
ATOM 876 C C . GLU A 1 121 ? 0.180 -3.678 8.138 1.00 80.75 121 GLU A C 1
ATOM 878 O O . GLU A 1 121 ? -1.000 -4.013 7.994 1.00 80.75 121 GLU A O 1
ATOM 883 N N . LYS A 1 122 ? 1.175 -4.348 7.534 1.00 69.75 122 LYS A N 1
ATOM 884 C CA . LYS A 1 122 ? 0.940 -5.593 6.779 1.00 69.75 122 LYS A CA 1
ATOM 885 C C . LYS A 1 122 ? 0.392 -6.654 7.730 1.00 69.75 122 LYS A C 1
ATOM 887 O O . LYS A 1 122 ? 0.961 -6.882 8.794 1.00 69.75 122 LYS A O 1
ATOM 892 N N . ALA A 1 123 ? -0.679 -7.322 7.329 1.00 64.69 123 ALA A N 1
ATOM 893 C CA . AL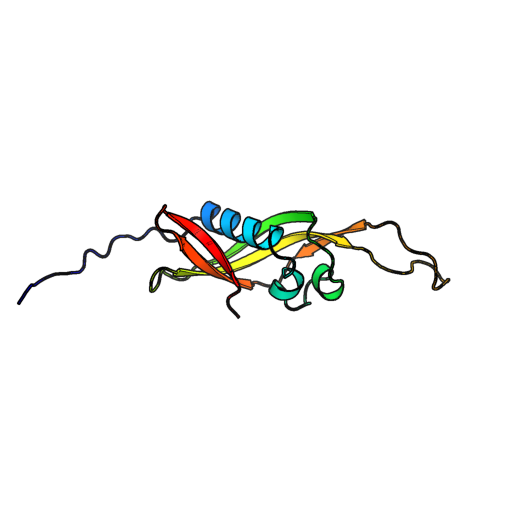A A 1 123 ? -1.116 -8.558 7.953 1.00 64.69 123 ALA A CA 1
ATOM 894 C C . ALA A 1 123 ? -0.775 -9.697 6.990 1.00 64.69 123 ALA A C 1
ATOM 896 O O . ALA A 1 123 ? -1.338 -9.743 5.897 1.00 64.69 123 ALA A O 1
ATOM 897 N N . GLU A 1 124 ? 0.195 -10.538 7.353 1.00 57.72 124 GLU A N 1
ATOM 898 C CA . GLU A 1 124 ? 0.468 -11.791 6.629 1.00 57.72 124 GLU A CA 1
ATOM 899 C C . GLU A 1 124 ? -0.730 -12.748 6.675 1.00 57.72 124 GLU A C 1
ATOM 901 O O . GLU A 1 124 ? -1.434 -12.773 7.718 1.00 57.72 124 GLU A O 1
#

Secondary structure (DSSP, 8-state):
------------PPPHHHHHHHHHHHHHH-TTHHHHTTT-SHHHHTTPPEEEEEEEEEEEEPPPBTTEEEEEEEEEEEEEE---B-SSSTT-BPPPEEEEEEPPPEEEEEEEPTTS-EEEEE--

pLDDT: mean 71.35, std 14.65, range [37.84, 90.88]

Radius of gyration: 18.89 Å; Cα contacts (8 Å, |Δi|>4): 241; chains: 1; bounding box: 50×22×69 Å

Nearest PDB structures (foldseek):
  3ub1-assembly2_F  TM=5.467E-01  e=5.646E-02  Clostridium perfringens
  5jql-assembly1_E  TM=4.365E-01  e=1.112E-01  Saccharomyces cerevisiae S288C
  5jqm-assembly1_C  TM=3.250E-01  e=1.475E-01  Saccharomyces cerevisiae S288C
  5jqm-assembly1_A  TM=3.260E-01  e=2.071E-01  Saccharomyces cerevisiae S288C

Solvent-accessible surface area (backbone atoms only — not comparable to full-atom values): 7177 Å² total; per-residue (Å²): 133,93,80,87,90,74,82,77,66,84,70,77,59,82,47,72,67,44,49,40,52,14,43,50,49,40,49,69,72,34,90,47,44,26,58,69,46,70,42,74,27,76,38,22,70,62,70,29,57,67,75,44,79,76,45,66,46,79,76,46,79,49,72,68,50,98,69,30,27,44,32,29,32,25,44,30,29,31,19,48,38,83,52,56,58,56,62,97,48,85,76,36,68,44,76,71,43,80,37,77,44,66,46,70,74,35,45,27,36,33,38,56,47,100,86,70,51,52,43,41,40,84,43,132

Foldseek 3Di:
DDDDDDPVPPPPFQDPCLVCVQVQVCLQVDLCPLVQQVVPKPCNVQSFRFPWWDDKAWPDWADDDPQKIKTWIKTKGWTFRQDDQPDVDRPRGDDTDTDIIIGDTFIWIWGADPVGHTHTDGDD